Protein AF-A0A2D7F984-F1 (afdb_monomer_lite)

Secondary structure (DSSP, 8-state):
---SSS---SSSS-HHHHHHHHHHHHHHTT----EEEESPPTTSHHHHHHHHHSSSGGGEEEE-SHHHHHHHHHHHHHHHHHHHHT-

Radius of gyration: 14.11 Å; chains: 1; bounding box: 34×37×33 Å

Sequence (87 aa):
MTDGSYNQKYTGSDSRTQARETCKEMKKAGVTVYSVGFKISKGSSPDETMKQCASSNEYYYNAAKGDALKQAFRDVALKIADLRITE

pLDDT: mean 82.61, std 10.78, range [47.62, 94.31]

Structure (mmCIF, N/CA/C/O backbone):
data_AF-A0A2D7F984-F1
#
_entry.id   AF-A0A2D7F984-F1
#
loop_
_atom_site.group_PDB
_atom_site.id
_atom_site.type_symbol
_atom_site.label_atom_id
_atom_site.label_alt_id
_atom_site.label_comp_id
_atom_site.label_asym_id
_atom_site.label_entity_id
_atom_site.label_seq_id
_atom_site.pdbx_PDB_ins_code
_atom_site.Cartn_x
_atom_site.Cartn_y
_atom_site.Cartn_z
_atom_site.occupancy
_atom_site.B_iso_or_equiv
_atom_site.auth_seq_id
_atom_site.auth_comp_id
_atom_site.auth_asym_id
_atom_site.auth_atom_id
_atom_site.pdbx_PDB_model_num
ATOM 1 N N . MET A 1 1 ? -4.370 1.003 -8.765 1.00 49.88 1 MET A N 1
ATOM 2 C CA . MET A 1 1 ? -3.600 2.263 -8.770 1.00 49.88 1 MET A CA 1
ATOM 3 C C . MET A 1 1 ? -2.146 1.894 -8.969 1.00 49.88 1 MET A C 1
ATOM 5 O O . MET A 1 1 ? -1.612 1.130 -8.178 1.00 49.88 1 MET A O 1
ATOM 9 N N . THR A 1 2 ? -1.587 2.294 -10.107 1.00 60.81 2 THR A N 1
ATOM 10 C CA . THR A 1 2 ? -0.237 1.942 -10.556 1.00 60.81 2 THR A CA 1
ATOM 11 C C . THR A 1 2 ? 0.772 2.509 -9.570 1.00 60.81 2 THR A C 1
ATOM 13 O O . THR A 1 2 ? 0.771 3.714 -9.351 1.00 60.81 2 THR A O 1
ATOM 16 N N . ASP A 1 3 ? 1.594 1.642 -8.997 1.00 61.59 3 ASP A N 1
ATOM 17 C CA . ASP A 1 3 ? 2.844 1.818 -8.238 1.00 61.59 3 ASP A CA 1
ATOM 18 C C . ASP A 1 3 ? 3.743 3.060 -8.523 1.00 61.59 3 ASP A C 1
ATOM 20 O O . ASP A 1 3 ? 4.739 3.292 -7.840 1.00 61.59 3 ASP A O 1
ATOM 24 N N . GLY A 1 4 ? 3.401 3.885 -9.512 1.00 64.44 4 GLY A N 1
ATOM 25 C CA . GLY A 1 4 ? 3.986 5.186 -9.815 1.00 64.44 4 GLY A CA 1
ATOM 26 C C . GLY A 1 4 ? 5.307 5.095 -10.568 1.00 64.44 4 GLY A C 1
ATOM 27 O O . GLY A 1 4 ? 5.942 6.117 -10.808 1.00 64.44 4 GLY A O 1
ATOM 28 N N . SER A 1 5 ? 5.712 3.887 -10.964 1.00 63.34 5 SER A N 1
ATOM 29 C CA . SER A 1 5 ? 6.982 3.605 -11.639 1.00 63.34 5 SER A CA 1
ATOM 30 C C . SER A 1 5 ? 7.078 4.198 -13.042 1.00 63.34 5 SER A C 1
ATOM 32 O O . SER A 1 5 ? 8.163 4.601 -13.447 1.00 63.34 5 SER A O 1
ATOM 34 N N . TYR A 1 6 ? 5.953 4.300 -13.752 1.00 64.19 6 TYR A N 1
ATOM 35 C CA . TYR A 1 6 ? 5.937 4.585 -15.194 1.00 64.19 6 TYR A CA 1
ATOM 36 C C . TYR A 1 6 ? 5.263 5.897 -15.591 1.00 64.19 6 TYR A C 1
ATOM 38 O O . TYR A 1 6 ? 5.252 6.239 -16.767 1.00 64.19 6 TYR A O 1
ATOM 46 N N . ASN A 1 7 ? 4.693 6.635 -14.643 1.00 63.50 7 ASN A N 1
ATOM 47 C CA . ASN A 1 7 ? 3.899 7.818 -14.956 1.00 63.50 7 ASN A CA 1
ATOM 48 C C . ASN A 1 7 ? 4.617 9.076 -14.448 1.00 63.50 7 ASN A C 1
ATOM 50 O O . ASN A 1 7 ? 4.298 9.649 -13.403 1.00 63.50 7 ASN A O 1
ATOM 54 N N . GLN A 1 8 ? 5.691 9.427 -15.166 1.00 61.56 8 GLN A N 1
ATOM 55 C CA . GLN A 1 8 ? 6.434 10.668 -14.964 1.00 61.56 8 GLN A CA 1
ATOM 56 C C . GLN A 1 8 ? 5.675 11.825 -15.624 1.00 61.56 8 GLN A C 1
ATOM 58 O O . GLN A 1 8 ? 5.342 11.799 -16.804 1.00 61.56 8 GLN A O 1
ATOM 63 N N . LYS A 1 9 ? 5.378 12.831 -14.806 1.00 64.69 9 LYS A N 1
ATOM 64 C CA . LYS A 1 9 ? 4.615 14.042 -15.123 1.00 64.69 9 LYS A CA 1
ATOM 65 C C . LYS A 1 9 ? 5.144 14.798 -16.361 1.00 64.69 9 LYS A C 1
ATOM 67 O O . LYS A 1 9 ? 6.350 14.986 -16.486 1.00 64.69 9 LYS A O 1
ATOM 72 N N . TYR A 1 10 ? 4.227 15.382 -17.147 1.00 59.09 10 TYR A N 1
ATOM 73 C CA . TYR A 1 10 ? 4.509 16.485 -18.091 1.00 59.09 10 TYR A CA 1
ATOM 74 C C . TYR A 1 10 ? 4.212 17.872 -17.460 1.00 59.09 10 TYR A C 1
ATOM 76 O O . TYR A 1 10 ? 5.041 18.771 -17.541 1.00 59.09 10 TYR A O 1
ATOM 84 N N . THR A 1 11 ? 3.101 18.035 -16.713 1.00 63.22 11 THR A N 1
ATOM 85 C CA . THR A 1 11 ? 2.779 19.195 -15.830 1.00 63.22 11 THR A CA 1
ATOM 86 C C . THR A 1 11 ? 1.983 18.714 -14.578 1.00 63.22 11 THR A C 1
ATOM 88 O O . THR A 1 11 ? 1.447 17.610 -14.612 1.00 63.22 11 THR A O 1
ATOM 91 N N . GLY A 1 12 ? 1.943 19.449 -13.444 1.00 69.12 12 GLY A N 1
ATOM 92 C CA . GLY A 1 12 ? 1.222 19.029 -12.203 1.00 69.12 12 GLY A CA 1
ATOM 93 C C . GLY A 1 12 ? 2.065 18.375 -11.082 1.00 69.12 12 GLY A C 1
ATOM 94 O O . GLY A 1 12 ? 3.216 18.752 -10.893 1.00 69.12 12 GLY A O 1
ATOM 95 N N . SER A 1 13 ? 1.529 17.431 -10.302 1.00 68.50 13 SER A N 1
ATOM 96 C CA . SER A 1 13 ? 2.278 16.563 -9.358 1.00 68.50 13 SER A CA 1
ATOM 97 C C . SER A 1 13 ? 2.480 15.170 -9.973 1.00 68.50 13 SER A C 1
ATOM 99 O O . SER A 1 13 ? 1.686 14.749 -10.810 1.00 68.50 13 SER A O 1
ATOM 101 N N . ASP A 1 14 ? 3.556 14.451 -9.643 1.00 81.31 14 ASP A N 1
ATOM 102 C CA . ASP A 1 14 ? 3.781 13.108 -10.201 1.00 81.31 14 ASP A CA 1
ATOM 103 C C . ASP A 1 14 ? 2.798 12.075 -9.618 1.00 81.31 14 ASP A C 1
ATOM 105 O O . ASP A 1 14 ? 2.217 12.275 -8.546 1.00 81.31 14 ASP A O 1
ATOM 109 N N . SER A 1 15 ? 2.609 10.946 -10.307 1.00 80.88 15 SER A N 1
ATOM 110 C CA . SER A 1 15 ? 1.608 9.955 -9.901 1.00 80.88 15 SER A CA 1
ATOM 111 C C . SER A 1 15 ? 1.880 9.300 -8.545 1.00 80.88 15 SER A C 1
ATOM 113 O O . SER A 1 15 ? 0.928 8.837 -7.919 1.00 80.88 15 SER A O 1
ATOM 115 N N . ARG A 1 16 ? 3.128 9.273 -8.046 1.00 81.75 16 ARG 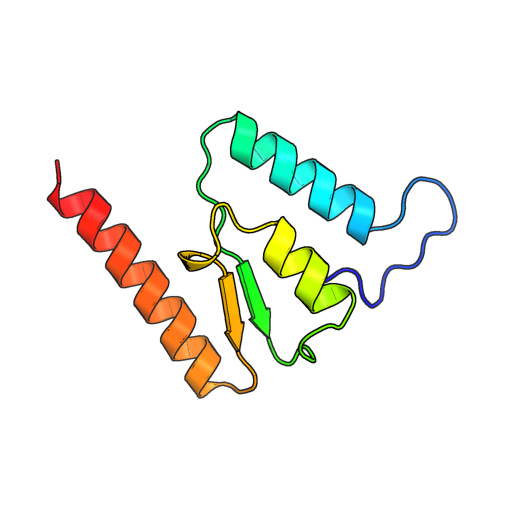A N 1
ATOM 116 C CA . ARG A 1 16 ? 3.407 8.764 -6.689 1.00 81.75 16 ARG A CA 1
ATOM 117 C C . ARG A 1 16 ? 2.882 9.734 -5.647 1.00 81.75 16 ARG A C 1
ATOM 119 O O . ARG A 1 16 ? 2.251 9.300 -4.687 1.00 81.75 16 ARG A O 1
ATOM 126 N N . THR A 1 17 ? 3.107 11.029 -5.852 1.00 83.75 17 THR A N 1
ATOM 127 C CA . THR A 1 17 ? 2.595 12.081 -4.967 1.00 83.75 17 THR A CA 1
ATOM 128 C C . THR A 1 17 ? 1.068 12.046 -4.915 1.00 83.75 17 THR A C 1
ATOM 130 O O . THR A 1 17 ? 0.503 11.925 -3.830 1.00 83.75 17 THR A O 1
ATOM 133 N N . GLN A 1 18 ? 0.403 12.008 -6.073 1.00 85.25 18 GLN A N 1
ATOM 134 C CA . GLN A 1 18 ? -1.063 11.928 -6.142 1.00 85.25 18 GLN A CA 1
ATOM 135 C C . GLN A 1 18 ? -1.617 10.652 -5.489 1.00 85.25 18 GLN A C 1
ATOM 137 O O . GLN A 1 18 ? -2.612 10.698 -4.763 1.00 85.25 18 GLN A O 1
ATOM 142 N N . ALA A 1 19 ? -0.965 9.502 -5.705 1.00 85.38 19 ALA A N 1
ATOM 143 C CA . ALA A 1 19 ? -1.363 8.251 -5.067 1.00 85.38 19 ALA A CA 1
ATOM 144 C C . ALA A 1 19 ? -1.240 8.342 -3.539 1.00 85.38 19 ALA A C 1
ATOM 146 O O . ALA A 1 19 ? -2.178 7.992 -2.828 1.00 85.38 19 ALA A O 1
ATOM 147 N N . ARG A 1 20 ? -0.123 8.867 -3.021 1.00 88.31 20 ARG A N 1
ATOM 148 C CA . ARG A 1 20 ? 0.099 9.039 -1.575 1.00 88.31 20 ARG A CA 1
ATOM 149 C C . ARG A 1 20 ? -0.920 9.993 -0.949 1.00 88.31 20 ARG A C 1
ATOM 151 O O . ARG A 1 20 ? -1.429 9.696 0.131 1.00 88.31 20 ARG A O 1
ATOM 158 N N . GLU A 1 21 ? -1.246 11.096 -1.621 1.00 89.56 21 GLU A N 1
ATOM 159 C CA . GLU A 1 21 ? -2.291 12.029 -1.181 1.00 89.56 21 GLU A CA 1
ATOM 160 C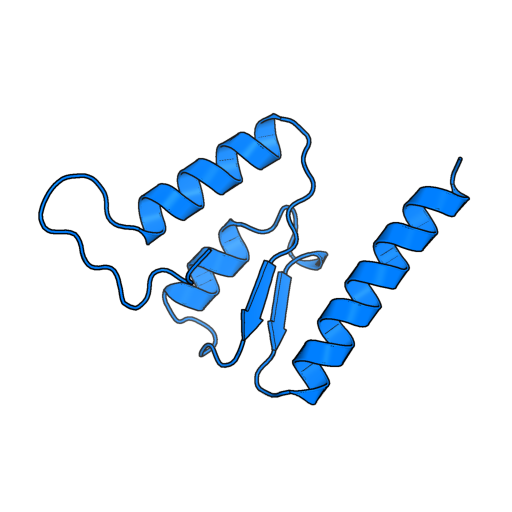 C . GLU A 1 21 ? -3.666 11.361 -1.150 1.00 89.56 21 GLU A C 1
ATOM 162 O O . GLU A 1 21 ? -4.360 11.430 -0.138 1.00 89.56 21 GLU A O 1
ATOM 167 N N . THR A 1 22 ? -4.017 10.617 -2.197 1.00 88.94 22 THR A N 1
ATOM 168 C CA . THR A 1 22 ? -5.281 9.871 -2.246 1.00 88.94 22 THR A CA 1
ATOM 169 C C . THR A 1 22 ? -5.374 8.873 -1.091 1.00 88.94 22 THR A C 1
ATOM 171 O O . THR A 1 22 ? -6.360 8.864 -0.356 1.00 88.94 22 THR A O 1
ATOM 174 N N . CYS A 1 23 ? -4.322 8.081 -0.852 1.00 91.81 23 CYS A N 1
ATOM 175 C CA . CYS A 1 23 ? -4.309 7.127 0.259 1.00 91.81 23 CYS A CA 1
ATOM 176 C C . CYS A 1 23 ? -4.382 7.829 1.625 1.00 91.81 23 CYS A C 1
ATOM 178 O O . CYS A 1 23 ? -4.949 7.286 2.572 1.00 91.81 23 CYS A O 1
ATOM 180 N N . LYS A 1 24 ? -3.824 9.038 1.758 1.00 91.75 24 LYS A N 1
ATOM 181 C CA . LYS A 1 24 ? -3.937 9.841 2.982 1.00 91.75 24 LYS A CA 1
ATOM 182 C C . LYS A 1 24 ? -5.384 10.258 3.243 1.00 91.75 24 LYS A C 1
ATOM 184 O O . LYS A 1 24 ? -5.845 10.105 4.372 1.00 91.75 24 LYS A O 1
ATOM 189 N N . GLU A 1 25 ? -6.097 10.741 2.230 1.00 92.88 25 GLU A N 1
ATOM 190 C CA . GLU A 1 25 ? -7.502 11.136 2.383 1.00 92.88 25 GLU A CA 1
ATOM 191 C C . GLU A 1 25 ? -8.417 9.927 2.631 1.00 92.88 25 GLU A C 1
ATOM 193 O O . GLU A 1 25 ? -9.287 9.998 3.496 1.00 92.88 25 GLU A O 1
ATOM 198 N N . MET A 1 26 ? -8.153 8.777 1.996 1.00 90.75 26 MET A N 1
ATOM 199 C CA . MET A 1 26 ? -8.847 7.516 2.311 1.00 90.75 26 MET A CA 1
ATOM 200 C C . MET A 1 26 ? -8.703 7.146 3.793 1.00 90.75 26 MET A C 1
ATOM 202 O O . MET A 1 26 ? -9.693 6.868 4.468 1.00 90.75 26 MET A O 1
ATOM 206 N N . LYS A 1 27 ? -7.476 7.200 4.325 1.00 91.62 27 LYS A N 1
ATOM 207 C CA . LYS A 1 27 ? -7.207 6.894 5.737 1.00 91.62 27 LYS A CA 1
ATOM 208 C C . LYS A 1 27 ? -7.896 7.870 6.687 1.00 91.62 27 LYS A C 1
ATOM 210 O O . LYS A 1 27 ? -8.433 7.445 7.703 1.00 91.62 27 LYS A O 1
ATOM 215 N N . LYS A 1 28 ? -7.920 9.164 6.355 1.00 92.44 28 LYS A N 1
ATOM 216 C CA . LYS A 1 28 ? -8.651 10.174 7.140 1.00 92.44 28 LYS A CA 1
ATOM 217 C C . LYS A 1 28 ? -10.158 9.929 7.161 1.00 92.44 28 LYS A C 1
ATOM 219 O O . LYS A 1 28 ? -10.788 10.198 8.174 1.00 92.44 28 LYS A O 1
ATOM 224 N N . ALA A 1 29 ? -10.718 9.406 6.074 1.00 94.31 29 ALA A N 1
ATOM 225 C CA . ALA A 1 29 ? -12.125 9.029 5.992 1.00 94.31 29 ALA A CA 1
ATOM 226 C C . ALA A 1 29 ? -12.456 7.713 6.729 1.00 94.31 29 ALA A C 1
ATOM 228 O O . ALA A 1 29 ? -13.587 7.245 6.651 1.00 94.31 29 ALA A O 1
ATOM 229 N N . GLY A 1 30 ? -11.489 7.097 7.424 1.00 90.56 30 GLY A N 1
ATOM 230 C CA . GLY A 1 30 ? -11.684 5.836 8.143 1.00 90.56 30 GLY A CA 1
ATOM 231 C C . GLY A 1 30 ? -11.625 4.589 7.256 1.00 90.56 30 GLY A C 1
ATOM 232 O O . GLY A 1 30 ? -12.000 3.508 7.698 1.00 90.56 30 GLY A O 1
ATOM 233 N N . VAL A 1 31 ? -11.149 4.705 6.011 1.00 90.62 31 VAL A N 1
ATOM 234 C CA . VAL A 1 31 ? -11.013 3.559 5.104 1.00 90.62 31 VAL A CA 1
ATOM 235 C C . VAL A 1 31 ? -9.725 2.792 5.412 1.00 90.62 31 VAL A C 1
ATOM 237 O O . VAL A 1 31 ? -8.624 3.350 5.379 1.00 90.62 31 VAL A O 1
ATOM 240 N N . THR A 1 32 ? -9.846 1.484 5.650 1.00 90.75 32 THR A N 1
ATOM 241 C CA . THR A 1 32 ? -8.691 0.581 5.753 1.00 90.75 32 THR A CA 1
ATOM 242 C C . THR A 1 32 ? -8.146 0.265 4.363 1.00 90.75 32 THR A C 1
ATOM 244 O O . THR A 1 32 ? -8.804 -0.377 3.546 1.00 90.75 32 THR A O 1
ATOM 247 N N . VAL A 1 33 ? -6.923 0.712 4.088 1.00 90.94 33 VAL A N 1
ATOM 248 C CA . VAL A 1 33 ? -6.250 0.545 2.801 1.00 90.94 33 VAL A CA 1
ATOM 249 C C . VAL A 1 33 ? -5.285 -0.635 2.871 1.00 90.94 33 VAL A C 1
ATOM 251 O O . VAL A 1 33 ? -4.309 -0.608 3.624 1.00 90.94 33 VAL A O 1
ATOM 254 N N . TYR A 1 34 ? -5.548 -1.642 2.040 1.00 91.62 34 TYR A N 1
ATOM 255 C CA . TYR A 1 34 ? -4.663 -2.778 1.791 1.00 91.62 34 TYR A CA 1
ATOM 256 C C . TYR A 1 34 ? -3.866 -2.532 0.511 1.00 91.62 34 TYR A C 1
ATOM 258 O O . TYR A 1 34 ? -4.444 -2.208 -0.529 1.00 91.62 34 TYR A O 1
ATOM 266 N N . SER A 1 35 ? -2.546 -2.702 0.560 1.00 91.94 35 SER A N 1
ATOM 267 C CA . SER A 1 35 ? -1.677 -2.507 -0.601 1.00 91.94 35 SER A CA 1
ATOM 268 C C . SER A 1 35 ? -0.878 -3.770 -0.911 1.00 91.94 35 SER A C 1
ATOM 270 O O . SER A 1 35 ? -0.171 -4.319 -0.070 1.00 91.94 35 SER A O 1
ATOM 272 N N . VAL A 1 36 ? -0.996 -4.238 -2.155 1.00 91.00 36 VAL A N 1
ATOM 273 C CA . VAL A 1 36 ? -0.318 -5.443 -2.648 1.00 91.00 36 VAL A CA 1
ATOM 274 C C . VAL A 1 36 ? 0.596 -5.058 -3.803 1.00 91.00 36 VAL A C 1
ATOM 276 O O . VAL A 1 36 ? 0.142 -4.780 -4.912 1.00 91.00 36 VAL A O 1
ATOM 279 N N . GLY A 1 37 ? 1.894 -5.003 -3.534 1.00 89.62 37 GLY A N 1
ATOM 280 C CA . GLY A 1 37 ? 2.923 -4.762 -4.532 1.00 89.62 37 GLY A CA 1
ATOM 281 C C . GLY A 1 37 ? 3.273 -6.044 -5.273 1.00 89.62 37 GLY A C 1
ATOM 282 O O . GLY A 1 37 ? 3.814 -6.959 -4.664 1.00 89.62 37 GLY A O 1
ATOM 283 N N . PHE A 1 38 ? 2.988 -6.133 -6.571 1.00 88.56 38 PHE A N 1
ATOM 284 C CA . PHE A 1 38 ? 3.307 -7.322 -7.365 1.00 88.56 38 PHE A CA 1
ATOM 285 C C . PHE A 1 38 ? 4.578 -7.118 -8.188 1.00 88.56 38 PHE A C 1
ATOM 287 O O . PHE A 1 38 ? 4.651 -6.185 -8.982 1.00 88.56 38 PHE A O 1
ATOM 294 N N . LYS A 1 39 ? 5.559 -8.016 -8.025 1.00 86.44 39 LYS A N 1
ATOM 295 C CA . LYS A 1 39 ? 6.866 -7.961 -8.710 1.00 86.44 39 LYS A CA 1
ATOM 296 C C . LYS A 1 39 ? 7.597 -6.619 -8.540 1.00 86.44 39 LYS A C 1
ATOM 298 O O . LYS A 1 39 ? 8.250 -6.146 -9.465 1.00 86.44 39 LYS A O 1
ATOM 303 N N . ILE A 1 40 ? 7.513 -6.027 -7.351 1.00 87.00 40 ILE A N 1
ATOM 304 C CA . ILE A 1 40 ? 8.236 -4.796 -7.018 1.00 87.00 40 ILE A CA 1
ATOM 305 C C . ILE A 1 40 ? 9.476 -5.102 -6.176 1.00 87.00 40 ILE A C 1
ATOM 307 O O . ILE A 1 40 ? 9.440 -5.918 -5.252 1.00 87.00 40 ILE A O 1
ATOM 311 N N . SER A 1 41 ? 10.589 -4.437 -6.480 1.00 86.25 41 SER A N 1
ATOM 312 C CA . SER A 1 41 ? 11.824 -4.581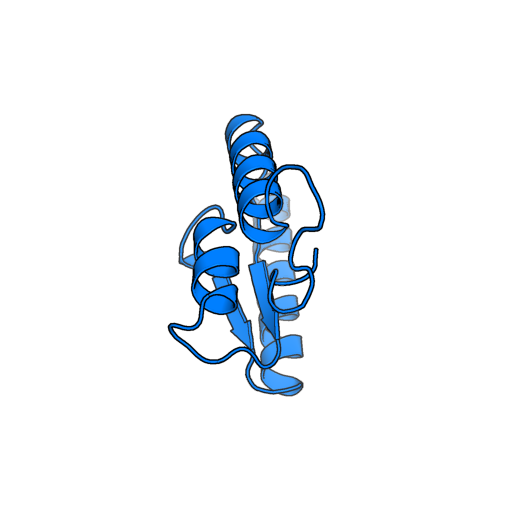 -5.705 1.00 86.25 41 SER A CA 1
ATOM 313 C C . SER A 1 41 ? 11.678 -3.913 -4.339 1.00 86.25 41 SER A C 1
ATOM 315 O O . SER A 1 41 ? 11.247 -2.764 -4.251 1.00 86.25 41 SER A O 1
ATOM 317 N N . LYS A 1 42 ? 12.063 -4.600 -3.261 1.00 85.12 42 LYS A N 1
ATOM 318 C CA . LYS A 1 42 ? 12.046 -4.026 -1.907 1.00 85.12 42 LYS A CA 1
ATOM 319 C C . LYS A 1 42 ? 12.947 -2.784 -1.835 1.00 85.12 42 LYS A C 1
ATOM 321 O O . LYS A 1 42 ? 14.050 -2.807 -2.376 1.00 85.12 42 LYS A O 1
ATOM 326 N N . GLY A 1 43 ? 12.486 -1.717 -1.181 1.00 84.12 43 GLY A N 1
ATOM 327 C CA . GLY A 1 43 ? 13.214 -0.444 -1.080 1.00 84.12 43 GLY A CA 1
ATOM 328 C C . GLY A 1 43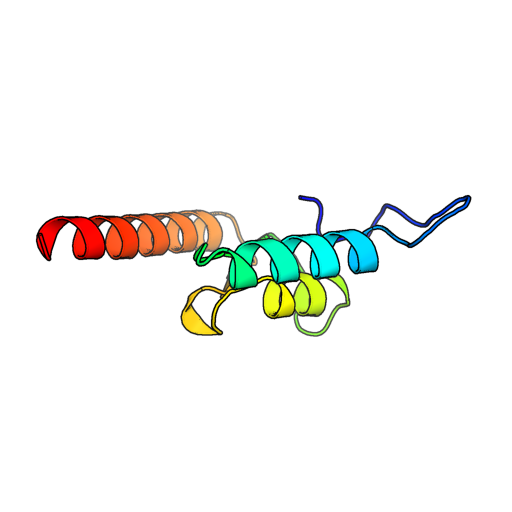 ? 13.203 0.409 -2.353 1.00 84.12 43 GLY A C 1
ATOM 329 O O . GLY A 1 43 ? 13.851 1.448 -2.398 1.00 84.12 43 GLY A O 1
ATOM 330 N N . SER A 1 44 ? 12.482 -0.006 -3.396 1.00 86.69 44 SER A N 1
ATOM 331 C CA . SER A 1 44 ? 12.258 0.839 -4.568 1.00 86.69 44 SER A CA 1
ATOM 332 C C . SER A 1 44 ? 11.165 1.881 -4.304 1.00 86.69 44 SER A C 1
ATOM 334 O O . S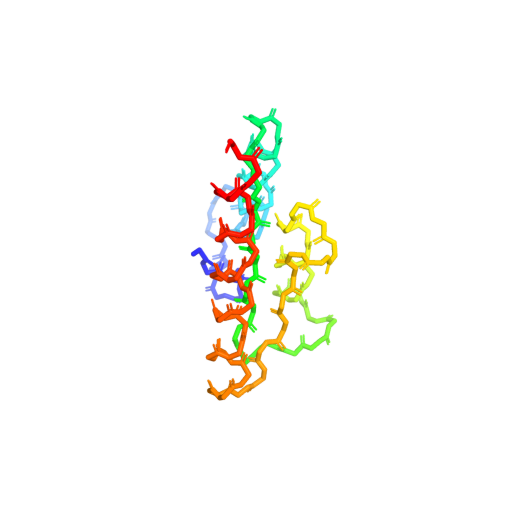ER A 1 44 ? 10.308 1.704 -3.439 1.00 86.69 44 SER A O 1
ATOM 336 N N . SER A 1 45 ? 11.131 2.958 -5.092 1.00 85.12 45 SER A N 1
ATOM 337 C CA . SER A 1 45 ? 10.069 3.972 -5.003 1.00 85.12 45 SER A CA 1
ATOM 338 C C . SER A 1 45 ? 8.630 3.412 -5.060 1.00 85.12 45 SER A C 1
ATOM 340 O O . SER A 1 45 ? 7.775 3.935 -4.334 1.00 85.12 45 SER A O 1
ATOM 342 N N . PRO A 1 46 ? 8.302 2.386 -5.877 1.00 84.75 46 PRO A N 1
ATOM 343 C CA . PRO A 1 46 ? 6.994 1.733 -5.803 1.00 84.75 46 PRO A CA 1
ATOM 344 C C . PRO A 1 46 ? 6.761 0.958 -4.493 1.00 84.75 46 PRO A C 1
ATOM 346 O O . PRO A 1 46 ? 5.658 1.030 -3.958 1.00 84.75 46 PRO A O 1
ATOM 349 N N . ASP A 1 47 ? 7.774 0.297 -3.919 1.00 88.19 47 ASP A N 1
ATOM 350 C CA . ASP A 1 47 ? 7.679 -0.372 -2.602 1.00 88.19 47 ASP A CA 1
ATOM 351 C C . ASP A 1 47 ? 7.374 0.632 -1.486 1.00 88.19 47 ASP A C 1
ATOM 353 O O . ASP A 1 47 ? 6.436 0.434 -0.714 1.00 88.19 47 ASP A O 1
ATOM 357 N N . GLU A 1 48 ? 8.058 1.775 -1.473 1.00 88.44 48 GLU A N 1
ATOM 358 C CA . GLU A 1 48 ? 7.769 2.852 -0.521 1.00 88.44 48 GLU A CA 1
ATOM 359 C C . GLU A 1 48 ? 6.362 3.429 -0.694 1.00 88.44 48 GLU A C 1
ATOM 361 O O . GLU A 1 48 ? 5.664 3.682 0.286 1.00 88.44 48 GLU A O 1
ATOM 366 N N . THR A 1 49 ? 5.931 3.634 -1.940 1.00 88.19 49 THR A N 1
ATOM 367 C CA . THR A 1 49 ? 4.607 4.197 -2.240 1.00 88.19 49 THR A CA 1
ATOM 368 C C . THR A 1 49 ? 3.497 3.256 -1.782 1.00 88.19 49 THR A C 1
ATOM 370 O O . THR A 1 49 ? 2.556 3.692 -1.119 1.00 88.19 49 THR A O 1
ATOM 373 N N . MET A 1 50 ? 3.634 1.959 -2.059 1.00 89.19 50 MET A N 1
ATOM 374 C CA . MET A 1 50 ? 2.678 0.946 -1.615 1.00 89.19 50 MET A CA 1
ATOM 375 C C . MET A 1 50 ? 2.669 0.817 -0.089 1.00 89.19 50 MET A C 1
ATOM 377 O O . MET A 1 50 ? 1.594 0.765 0.513 1.00 89.19 50 MET A O 1
ATOM 381 N N . LYS A 1 51 ? 3.841 0.856 0.552 1.00 90.19 51 LYS A N 1
ATOM 382 C CA . LYS A 1 51 ? 3.961 0.815 2.012 1.00 90.19 51 LYS A CA 1
ATOM 383 C C . LYS A 1 51 ? 3.328 2.034 2.691 1.00 90.19 51 LYS A C 1
ATOM 385 O O . LYS A 1 51 ? 2.634 1.880 3.687 1.00 90.19 51 LYS A O 1
ATOM 390 N N . GLN A 1 52 ? 3.519 3.237 2.148 1.00 89.69 52 GLN A N 1
ATOM 391 C CA . GLN A 1 52 ? 2.904 4.464 2.674 1.00 89.69 52 GLN A CA 1
ATOM 392 C C . GLN A 1 52 ? 1.392 4.531 2.437 1.00 89.69 52 GLN A C 1
ATOM 394 O O . GLN A 1 52 ? 0.666 5.165 3.212 1.00 89.69 52 GLN A O 1
ATOM 399 N N . CYS A 1 53 ? 0.918 3.900 1.364 1.00 91.06 53 CYS A N 1
ATOM 400 C CA . CYS A 1 53 ? -0.500 3.845 1.047 1.00 91.06 53 CYS A CA 1
ATOM 401 C C . CYS A 1 53 ? -1.274 2.922 2.005 1.00 91.06 53 CYS A C 1
ATOM 403 O O . CYS A 1 53 ? -2.415 3.236 2.333 1.00 91.06 53 CYS A O 1
ATOM 405 N N . ALA A 1 54 ? -0.652 1.850 2.513 1.00 92.56 54 ALA A N 1
ATOM 406 C CA . ALA A 1 54 ? -1.272 0.955 3.491 1.00 92.56 54 ALA A CA 1
ATOM 407 C C . ALA A 1 54 ? -1.704 1.699 4.770 1.00 92.56 54 ALA A C 1
ATOM 409 O O . ALA A 1 54 ? -1.039 2.648 5.209 1.00 92.56 54 ALA A O 1
ATOM 410 N N . SER A 1 55 ? -2.798 1.257 5.399 1.00 91.38 55 SER A N 1
ATOM 411 C CA . SER A 1 55 ? -3.229 1.801 6.701 1.00 91.38 55 SER A CA 1
ATOM 412 C C . SER A 1 55 ? -2.316 1.384 7.856 1.00 91.38 55 SER A C 1
ATOM 414 O O . SER A 1 55 ? -2.165 2.135 8.814 1.00 91.38 55 SER A O 1
ATOM 416 N N . SER A 1 56 ? -1.668 0.225 7.755 1.00 88.31 56 SER A N 1
ATOM 417 C CA . SER A 1 56 ? -0.678 -0.282 8.705 1.00 88.31 56 SER A CA 1
ATOM 418 C C . SER A 1 56 ? 0.318 -1.181 7.968 1.00 88.31 56 SER A C 1
ATOM 420 O O . SER A 1 56 ? 0.080 -1.591 6.829 1.00 88.31 56 SER A O 1
ATOM 422 N N . ASN A 1 57 ? 1.432 -1.522 8.619 1.00 85.62 57 ASN A N 1
ATOM 423 C CA . ASN A 1 57 ? 2.422 -2.429 8.035 1.00 85.62 57 ASN A CA 1
ATOM 424 C C . ASN A 1 57 ? 1.881 -3.865 7.849 1.00 85.62 57 ASN A C 1
ATOM 426 O O . ASN A 1 57 ? 2.445 -4.625 7.073 1.00 85.62 57 ASN A O 1
ATOM 430 N N . GLU A 1 58 ? 0.785 -4.224 8.523 1.00 87.19 58 GLU A N 1
ATOM 431 C CA . GLU A 1 58 ? 0.102 -5.526 8.420 1.00 87.19 58 GLU A CA 1
ATOM 432 C C . GLU A 1 58 ? -0.855 -5.606 7.221 1.00 87.19 58 GLU A C 1
ATOM 434 O O . GLU A 1 58 ? -1.293 -6.693 6.835 1.00 87.19 58 GLU A O 1
ATOM 439 N N . TYR A 1 59 ? -1.186 -4.452 6.635 1.00 90.12 59 TYR A N 1
ATOM 440 C CA . TYR A 1 59 ? -1.996 -4.324 5.423 1.00 90.12 59 TYR A CA 1
ATOM 441 C C . TYR A 1 59 ? -1.144 -4.146 4.160 1.00 90.12 59 TYR A C 1
ATOM 443 O O . TYR A 1 59 ? -1.688 -3.956 3.070 1.00 90.12 59 TYR A O 1
ATOM 451 N N . TYR A 1 60 ? 0.183 -4.216 4.300 1.00 92.44 60 TYR A N 1
ATOM 452 C CA . TYR A 1 60 ? 1.131 -4.162 3.197 1.00 92.44 60 TYR A CA 1
ATOM 453 C C . TYR A 1 60 ? 1.646 -5.557 2.832 1.00 92.44 60 TYR A C 1
ATOM 455 O O . TYR A 1 60 ? 2.177 -6.277 3.676 1.00 92.44 60 TYR A O 1
ATOM 463 N N . TYR A 1 61 ? 1.576 -5.901 1.546 1.00 90.81 61 TYR A N 1
ATOM 464 C CA . TYR A 1 61 ? 2.079 -7.163 1.010 1.00 90.81 61 TYR A CA 1
ATOM 465 C C . TYR A 1 61 ? 3.005 -6.900 -0.172 1.00 90.81 61 TYR A C 1
ATOM 467 O O . TYR A 1 61 ? 2.609 -6.275 -1.155 1.00 90.81 61 TYR A O 1
ATOM 475 N N . ASN A 1 62 ? 4.224 -7.436 -0.118 1.00 89.06 62 ASN A N 1
ATOM 476 C CA . ASN A 1 62 ? 5.122 -7.482 -1.269 1.00 89.06 62 ASN A CA 1
ATOM 477 C C . ASN A 1 62 ? 5.095 -8.899 -1.868 1.00 89.06 62 ASN A C 1
ATOM 479 O O . ASN A 1 62 ? 5.683 -9.840 -1.333 1.00 89.06 62 ASN A O 1
ATOM 483 N N . ALA A 1 63 ? 4.367 -9.057 -2.970 1.00 87.62 63 ALA A N 1
ATOM 484 C CA . ALA A 1 63 ? 4.193 -10.306 -3.690 1.00 87.62 63 ALA A CA 1
ATOM 485 C C . ALA A 1 63 ? 5.182 -10.402 -4.863 1.00 87.62 63 ALA A C 1
ATOM 487 O O . ALA A 1 63 ? 4.923 -9.938 -5.974 1.00 87.62 63 ALA A O 1
ATOM 488 N N . ALA A 1 64 ? 6.310 -11.080 -4.650 1.00 80.00 64 ALA A N 1
ATOM 489 C CA . ALA A 1 64 ? 7.326 -11.265 -5.691 1.00 80.00 64 ALA A CA 1
ATOM 490 C C . ALA A 1 64 ? 6.896 -12.223 -6.830 1.00 80.00 64 ALA A C 1
ATOM 492 O O . ALA A 1 64 ? 7.436 -12.155 -7.935 1.00 80.00 64 ALA A O 1
ATOM 493 N N . LYS A 1 65 ? 5.950 -13.142 -6.575 1.00 80.56 65 LYS A N 1
ATOM 494 C CA . LYS A 1 65 ? 5.509 -14.201 -7.509 1.00 80.56 65 LYS A CA 1
ATOM 495 C C . LYS A 1 65 ? 3.997 -14.443 -7.426 1.00 80.56 65 LYS A C 1
ATOM 497 O O . LYS A 1 65 ? 3.348 -14.015 -6.477 1.00 80.56 65 LYS A O 1
ATOM 502 N N . GLY A 1 66 ? 3.442 -15.152 -8.415 1.00 79.94 66 GLY A N 1
ATOM 503 C CA . GLY A 1 66 ? 1.998 -15.411 -8.528 1.00 79.94 66 GLY A CA 1
ATOM 504 C C . GLY A 1 66 ? 1.386 -16.143 -7.327 1.00 79.94 66 GLY A C 1
ATOM 505 O O . GLY A 1 66 ? 0.270 -15.823 -6.929 1.00 79.94 66 GLY A O 1
ATOM 506 N N . ASP A 1 67 ? 2.114 -17.063 -6.694 1.00 86.00 67 ASP A N 1
ATOM 507 C CA . ASP A 1 67 ? 1.603 -17.755 -5.501 1.00 86.00 67 ASP A CA 1
ATOM 508 C C . ASP A 1 67 ? 1.570 -16.844 -4.272 1.00 86.00 67 ASP A C 1
ATOM 510 O O . ASP A 1 67 ? 0.581 -16.844 -3.541 1.00 86.00 67 ASP A O 1
ATOM 514 N N . ALA A 1 68 ? 2.580 -15.983 -4.104 1.00 83.50 68 ALA A N 1
ATOM 515 C CA . ALA A 1 68 ? 2.577 -14.952 -3.064 1.00 83.50 68 ALA A CA 1
ATOM 516 C C . ALA A 1 68 ? 1.433 -13.944 -3.271 1.00 83.50 68 ALA A C 1
ATOM 518 O O . ALA A 1 68 ? 0.843 -13.467 -2.306 1.00 83.50 68 ALA A O 1
ATOM 519 N N . LEU A 1 69 ? 1.066 -13.666 -4.529 1.00 87.62 69 LEU A N 1
ATOM 520 C CA . LEU A 1 69 ? -0.089 -12.829 -4.854 1.00 87.62 69 LEU A CA 1
ATOM 521 C C . LEU A 1 69 ? -1.401 -13.492 -4.407 1.00 87.62 69 LEU A C 1
ATOM 523 O O . LEU A 1 69 ? -2.217 -12.857 -3.744 1.00 87.62 69 LEU A O 1
ATOM 527 N N . LYS A 1 70 ? -1.589 -14.784 -4.712 1.00 87.44 70 LYS A N 1
ATOM 528 C CA . LYS A 1 70 ? -2.762 -15.550 -4.251 1.00 87.44 70 LYS A CA 1
ATOM 529 C C . LYS A 1 70 ? -2.834 -15.607 -2.725 1.00 87.44 70 LYS A C 1
ATOM 531 O O . LYS A 1 70 ? -3.922 -15.488 -2.172 1.00 87.44 70 LYS A O 1
ATOM 536 N N . GLN A 1 71 ? -1.699 -15.788 -2.053 1.00 87.31 71 GLN A N 1
ATOM 537 C CA . GLN A 1 71 ? -1.627 -15.791 -0.591 1.00 87.31 71 GLN A CA 1
ATOM 538 C C . GLN A 1 71 ? -2.006 -14.431 0.000 1.00 87.31 71 GLN A C 1
ATOM 540 O O . GLN A 1 71 ? -2.832 -14.396 0.905 1.00 87.31 71 GLN A O 1
ATOM 545 N N . ALA A 1 72 ? -1.494 -13.327 -0.553 1.00 88.69 72 ALA A N 1
ATOM 546 C CA . ALA A 1 72 ? -1.852 -11.981 -0.109 1.00 88.69 72 ALA A CA 1
ATOM 547 C C . ALA A 1 72 ? -3.366 -11.734 -0.213 1.00 88.69 72 ALA A C 1
ATOM 549 O O . ALA A 1 72 ? -3.989 -11.301 0.751 1.00 88.69 72 ALA A O 1
ATOM 550 N N . PHE A 1 73 ? -3.988 -12.081 -1.345 1.00 88.31 73 PHE A N 1
ATOM 551 C CA . PHE A 1 73 ? -5.440 -11.933 -1.496 1.00 88.31 73 PHE A CA 1
ATOM 552 C C . PHE A 1 73 ? -6.246 -12.851 -0.570 1.00 88.31 73 PHE A C 1
ATOM 554 O O . PHE A 1 73 ? -7.311 -12.451 -0.104 1.00 88.31 73 PHE A O 1
ATOM 561 N N . ARG A 1 74 ? -5.754 -14.061 -0.274 1.00 89.94 74 ARG A N 1
ATOM 562 C CA . ARG A 1 74 ? -6.387 -14.950 0.713 1.00 89.94 74 ARG A CA 1
ATOM 563 C C . ARG A 1 74 ? -6.321 -14.372 2.125 1.00 89.94 74 ARG A C 1
ATOM 565 O O . ARG A 1 74 ? -7.335 -14.402 2.809 1.00 89.94 74 ARG A O 1
ATOM 572 N N . ASP A 1 75 ? -5.178 -13.830 2.541 1.00 87.75 75 ASP A N 1
ATOM 573 C CA . ASP A 1 75 ? -5.033 -13.211 3.866 1.00 87.75 75 ASP A CA 1
ATOM 574 C C . ASP A 1 75 ? -5.947 -11.988 4.017 1.00 87.75 75 ASP A C 1
ATOM 576 O O . ASP A 1 75 ? -6.667 -11.853 5.003 1.00 87.75 75 ASP A O 1
ATOM 580 N N . VAL A 1 76 ? -6.018 -11.148 2.979 1.00 87.38 76 VAL A N 1
ATOM 581 C CA . VAL A 1 76 ? -6.969 -10.027 2.919 1.00 87.38 76 VAL A CA 1
ATOM 582 C C . VAL A 1 76 ? -8.411 -10.527 3.068 1.00 87.38 76 VAL A C 1
ATOM 584 O O . VAL A 1 76 ? -9.173 -9.966 3.850 1.00 87.38 76 VAL A O 1
ATOM 587 N N . ALA A 1 77 ? -8.789 -11.600 2.365 1.00 87.56 77 ALA A N 1
ATOM 588 C CA . ALA A 1 77 ? -10.133 -12.170 2.458 1.00 87.56 77 ALA A CA 1
ATOM 589 C C . ALA A 1 77 ? -10.451 -12.720 3.859 1.00 87.56 77 ALA A C 1
ATOM 591 O O . ALA A 1 77 ? -11.565 -12.528 4.340 1.00 87.56 77 ALA A O 1
ATOM 592 N N . LEU A 1 78 ? -9.485 -13.361 4.525 1.00 86.88 78 LEU A N 1
ATOM 593 C CA . LEU A 1 78 ? -9.649 -13.859 5.894 1.00 86.88 78 LEU A CA 1
ATOM 594 C C . LEU A 1 78 ? -9.811 -12.715 6.900 1.00 86.88 78 LEU A C 1
ATOM 596 O O . LEU A 1 78 ? -10.725 -12.760 7.716 1.00 86.88 78 LEU A O 1
ATOM 600 N N . LYS A 1 79 ? -8.994 -11.660 6.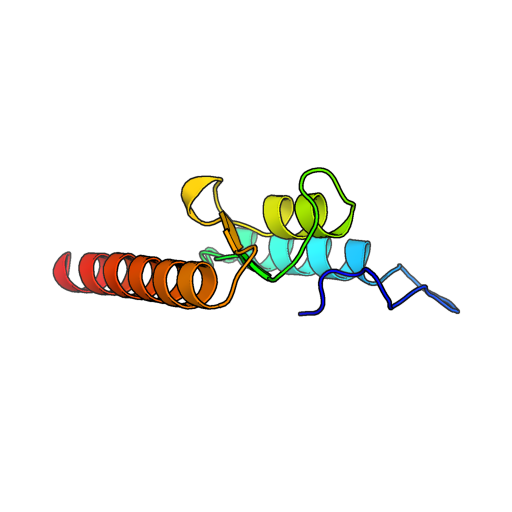798 1.00 84.88 79 LYS A N 1
ATOM 601 C CA . LYS A 1 79 ? -9.106 -10.463 7.651 1.00 84.88 79 LYS A CA 1
ATOM 602 C C . LYS A 1 79 ? -10.455 -9.760 7.488 1.00 84.88 79 LYS A C 1
ATOM 604 O O . LYS A 1 79 ? -11.044 -9.313 8.464 1.00 84.88 79 LYS A O 1
ATOM 609 N N . ILE A 1 80 ? -10.971 -9.695 6.260 1.00 83.94 80 ILE A N 1
ATOM 610 C CA . ILE A 1 80 ? -12.312 -9.155 5.991 1.00 83.94 80 ILE A CA 1
ATOM 611 C C . ILE A 1 80 ? -13.407 -10.076 6.551 1.00 83.94 80 ILE A C 1
ATOM 613 O O . ILE A 1 80 ? -14.416 -9.586 7.050 1.00 83.94 80 ILE A O 1
ATOM 617 N N . ALA A 1 81 ? -13.232 -11.398 6.476 1.00 81.75 81 ALA A N 1
ATOM 618 C CA . ALA A 1 81 ? -14.192 -12.347 7.033 1.00 81.75 81 ALA A CA 1
ATOM 619 C C . ALA A 1 81 ? -14.255 -12.275 8.569 1.00 81.75 81 ALA A C 1
ATOM 621 O O . ALA A 1 81 ? -15.350 -12.305 9.117 1.00 81.75 81 ALA A O 1
ATOM 622 N N . ASP A 1 82 ? -13.118 -12.117 9.250 1.00 76.81 82 ASP A N 1
ATOM 623 C CA . ASP A 1 82 ? -13.045 -11.945 10.709 1.00 76.81 82 ASP A CA 1
ATOM 624 C C . ASP A 1 82 ? -13.768 -10.670 11.185 1.00 76.81 82 ASP A C 1
ATOM 626 O O . ASP A 1 82 ? -14.593 -10.719 12.100 1.00 76.81 82 ASP A O 1
ATOM 630 N N . LEU A 1 83 ? -13.582 -9.556 10.463 1.00 72.25 83 LEU A N 1
ATOM 631 C CA . LEU A 1 83 ? -14.331 -8.309 10.684 1.00 72.25 83 LEU A CA 1
ATOM 632 C C . LEU A 1 83 ? -15.852 -8.483 10.557 1.00 72.25 83 LEU A C 1
ATOM 634 O O . LEU A 1 83 ? -16.603 -7.706 11.131 1.00 72.25 83 LEU A O 1
ATOM 638 N N . ARG A 1 84 ? -16.317 -9.481 9.797 1.00 71.44 84 ARG A N 1
ATOM 639 C CA . ARG A 1 84 ? -17.746 -9.778 9.626 1.00 71.44 84 ARG A CA 1
ATOM 640 C C . ARG A 1 84 ? -18.297 -10.723 10.696 1.00 71.44 84 ARG A C 1
ATOM 642 O O . ARG A 1 84 ? -19.506 -10.790 10.873 1.00 71.44 84 ARG A O 1
ATOM 649 N N . ILE A 1 85 ? -17.440 -11.491 11.365 1.00 68.88 85 ILE A N 1
ATOM 650 C CA . ILE A 1 85 ? -17.845 -12.427 12.428 1.00 68.88 85 ILE A CA 1
ATOM 651 C C . ILE A 1 85 ? -17.911 -11.712 13.788 1.00 68.88 85 ILE A C 1
ATOM 653 O O . ILE A 1 85 ? -18.549 -12.205 14.710 1.00 68.88 85 ILE A O 1
ATOM 657 N N . THR A 1 86 ? -17.279 -10.544 13.910 1.00 64.62 86 THR A N 1
ATOM 658 C CA . THR A 1 86 ? -17.303 -9.697 15.113 1.00 64.62 86 THR A CA 1
ATOM 659 C C . THR A 1 86 ? -18.537 -8.782 15.222 1.00 64.62 86 THR A C 1
ATOM 661 O O . THR A 1 86 ? -18.568 -7.934 16.113 1.00 64.62 86 THR A O 1
ATOM 664 N N . GLU A 1 87 ? -19.558 -8.980 14.376 1.00 47.62 87 GLU A N 1
ATOM 665 C CA . GLU A 1 87 ? -20.901 -8.374 14.498 1.00 47.62 87 GLU A CA 1
ATOM 666 C C . GLU A 1 87 ? -21.899 -9.264 15.252 1.00 47.62 87 GLU A C 1
ATOM 668 O O . GLU A 1 87 ? -21.940 -10.489 14.986 1.00 47.62 87 GLU A O 1
#

Foldseek 3Di:
DDLQPPFDDPDDDGPLVVLLVVLVVCVVVVHADAFEAELDDCPDSSNVSSCSSGNHNVSYHYHNDPVSVVVSVVVVVVVVVVVVVVD